Protein AF-A0A2X3EVV1-F1 (afdb_monomer)

Structure (mmCIF, N/CA/C/O backbone):
data_AF-A0A2X3EVV1-F1
#
_entry.id   AF-A0A2X3EVV1-F1
#
loop_
_atom_site.group_PDB
_atom_site.id
_atom_site.type_symbol
_atom_site.label_atom_id
_atom_site.label_alt_id
_atom_site.label_comp_id
_atom_site.label_asym_id
_atom_site.label_entity_id
_atom_site.label_seq_id
_atom_site.pdbx_PDB_ins_code
_atom_site.Cartn_x
_atom_site.Cartn_y
_atom_site.Cartn_z
_atom_site.occupancy
_atom_site.B_iso_or_equiv
_atom_site.auth_seq_id
_atom_site.auth_comp_id
_atom_site.auth_asym_id
_atom_site.auth_atom_id
_atom_site.pdbx_PDB_model_num
ATOM 1 N N . MET A 1 1 ? -23.909 -9.929 5.131 1.00 55.84 1 MET A N 1
ATOM 2 C CA . MET A 1 1 ? -22.689 -10.089 4.311 1.00 55.84 1 MET A CA 1
ATOM 3 C C . MET A 1 1 ? -21.508 -9.988 5.260 1.00 55.84 1 MET A C 1
ATOM 5 O O . MET A 1 1 ? -21.532 -9.084 6.081 1.00 55.84 1 MET A O 1
ATOM 9 N N . SER A 1 2 ? -20.551 -10.918 5.232 1.00 76.94 2 SER A N 1
ATOM 10 C CA . SER A 1 2 ? -19.323 -10.754 6.027 1.00 76.94 2 SER A CA 1
ATOM 11 C C . SER A 1 2 ? -18.488 -9.641 5.401 1.00 76.94 2 SER A C 1
ATOM 13 O O . SER A 1 2 ? -18.312 -9.660 4.182 1.00 76.94 2 SER A O 1
ATOM 15 N N . SER A 1 3 ? -18.002 -8.701 6.212 1.00 81.44 3 SER A N 1
ATOM 16 C CA . SER A 1 3 ? -17.072 -7.661 5.758 1.00 81.44 3 SER A CA 1
ATOM 17 C C . SER A 1 3 ? -15.809 -8.301 5.171 1.00 81.44 3 SER A C 1
ATOM 19 O O . SER A 1 3 ? -15.387 -9.372 5.628 1.00 81.44 3 SER A O 1
ATOM 21 N N . LYS A 1 4 ? -15.229 -7.681 4.136 1.00 92.69 4 LYS A N 1
ATOM 22 C CA . LYS A 1 4 ? -13.943 -8.090 3.553 1.00 92.69 4 LYS A CA 1
ATOM 23 C C . LYS A 1 4 ? -13.002 -6.901 3.538 1.00 92.69 4 LYS A C 1
ATOM 25 O O . LYS A 1 4 ? -12.902 -6.194 2.535 1.00 92.69 4 LYS A O 1
ATOM 30 N N . LEU A 1 5 ? -12.310 -6.694 4.652 1.00 95.19 5 LEU A N 1
ATOM 31 C CA . LEU A 1 5 ? -11.382 -5.581 4.765 1.00 95.19 5 LEU A CA 1
ATOM 32 C C . LEU A 1 5 ? -10.111 -5.855 3.963 1.00 95.19 5 LEU A C 1
ATOM 34 O O . LEU A 1 5 ? -9.511 -6.932 4.051 1.00 95.19 5 LEU A O 1
ATOM 38 N N . VAL A 1 6 ? -9.712 -4.859 3.181 1.00 95.62 6 VAL A N 1
ATOM 39 C CA . VAL A 1 6 ? -8.523 -4.880 2.333 1.00 95.62 6 VAL A CA 1
ATOM 40 C C . VAL A 1 6 ? -7.672 -3.663 2.660 1.00 95.62 6 VAL A C 1
ATOM 42 O O . VAL A 1 6 ? -8.147 -2.528 2.596 1.00 95.62 6 VAL A O 1
ATOM 45 N N . LEU A 1 7 ? -6.397 -3.900 2.972 1.00 95.19 7 LEU A N 1
ATOM 46 C CA . LEU A 1 7 ? -5.402 -2.838 3.075 1.00 95.19 7 LEU A CA 1
ATOM 47 C C . LEU A 1 7 ? -4.930 -2.478 1.665 1.00 95.19 7 LEU A C 1
ATOM 49 O O . LEU A 1 7 ? -4.355 -3.304 0.964 1.00 95.19 7 LEU A O 1
ATOM 53 N N . VAL A 1 8 ? -5.155 -1.247 1.234 1.00 95.69 8 VAL A N 1
ATOM 54 C CA . VAL A 1 8 ? -4.734 -0.757 -0.079 1.00 95.69 8 VAL A CA 1
ATOM 55 C C . VAL A 1 8 ? -3.503 0.117 0.089 1.00 95.69 8 VAL A C 1
ATOM 57 O O . VAL A 1 8 ? -3.523 1.070 0.863 1.00 95.69 8 VAL A O 1
ATOM 60 N N . LEU A 1 9 ? -2.443 -0.188 -0.657 1.00 95.12 9 LEU A N 1
ATOM 61 C CA . LEU A 1 9 ? -1.161 0.503 -0.625 1.00 95.12 9 LEU A CA 1
ATOM 62 C C . LEU A 1 9 ? -0.836 1.112 -1.991 1.00 95.12 9 LEU A C 1
ATOM 64 O O . LEU A 1 9 ? -0.898 0.462 -3.038 1.00 95.12 9 LEU A O 1
ATOM 68 N N . ASN A 1 10 ? -0.418 2.372 -1.977 1.00 94.31 10 ASN A N 1
ATOM 69 C CA . ASN A 1 10 ? 0.083 3.087 -3.144 1.00 94.31 10 ASN A CA 1
ATOM 70 C C . ASN A 1 10 ? 1.415 3.741 -2.777 1.00 94.31 10 ASN A C 1
ATOM 72 O O . ASN A 1 10 ? 1.461 4.786 -2.126 1.00 94.31 10 ASN A O 1
ATOM 76 N N . CYS A 1 11 ? 2.494 3.071 -3.172 1.00 91.06 11 CYS A N 1
ATOM 77 C CA . CYS A 1 11 ? 3.857 3.434 -2.807 1.00 91.06 11 CYS A CA 1
ATOM 78 C C . CYS A 1 11 ? 4.498 4.246 -3.933 1.00 91.06 11 CYS A C 1
ATOM 80 O O . CYS A 1 11 ? 4.724 3.719 -5.020 1.00 91.06 11 CYS A O 1
ATOM 82 N N . GLY A 1 12 ? 4.783 5.519 -3.673 1.00 89.25 12 GLY A N 1
ATOM 83 C CA . GLY A 1 12 ? 5.640 6.356 -4.512 1.00 89.25 12 GLY A CA 1
ATOM 84 C C . GLY A 1 12 ? 7.095 6.303 -4.045 1.00 89.25 12 GLY A C 1
ATOM 85 O O . GLY A 1 12 ? 7.408 5.648 -3.055 1.00 89.25 12 GLY A O 1
ATOM 86 N N . SER A 1 13 ? 7.991 7.016 -4.726 1.00 87.25 13 SER A N 1
ATOM 87 C CA . SER A 1 13 ? 9.412 7.079 -4.349 1.00 87.25 13 SER A CA 1
ATOM 88 C C . SER A 1 13 ? 9.648 7.742 -2.986 1.00 87.25 13 SER A C 1
ATOM 90 O O . SER A 1 13 ? 10.518 7.307 -2.244 1.00 87.25 13 SER A O 1
ATOM 92 N N . SER A 1 14 ? 8.852 8.757 -2.636 1.00 92.44 14 SER A N 1
ATOM 93 C CA . SER A 1 14 ? 8.999 9.544 -1.401 1.00 92.44 14 SER A CA 1
ATOM 94 C C . SER A 1 14 ? 7.760 9.542 -0.496 1.00 92.44 14 SER A C 1
ATOM 96 O O . SER A 1 14 ? 7.663 10.341 0.439 1.00 92.44 14 SER A O 1
ATOM 98 N N . SER A 1 15 ? 6.779 8.687 -0.798 1.00 94.88 15 SER A N 1
ATOM 99 C CA . SER A 1 15 ? 5.521 8.615 -0.053 1.00 94.88 15 SER A CA 1
ATOM 100 C C . SER A 1 15 ? 4.862 7.240 -0.122 1.00 94.88 15 SER A C 1
ATOM 102 O O . SER A 1 15 ? 5.119 6.442 -1.027 1.00 94.88 15 SER A O 1
ATOM 104 N N . LEU A 1 16 ? 3.962 6.984 0.823 1.00 95.69 16 LEU A N 1
ATOM 105 C CA . LEU A 1 16 ? 3.099 5.813 0.877 1.00 95.69 16 LEU A CA 1
ATOM 106 C C . LEU A 1 16 ? 1.692 6.267 1.272 1.00 95.69 16 LEU A C 1
ATOM 108 O O . LEU A 1 16 ? 1.459 6.708 2.396 1.00 95.69 16 LEU A O 1
ATOM 112 N N . LYS A 1 17 ? 0.746 6.159 0.339 1.00 97.25 17 LYS A N 1
ATOM 113 C CA . LYS A 1 17 ? -0.686 6.311 0.626 1.00 97.25 17 LYS A CA 1
ATOM 114 C C . LYS A 1 17 ? -1.257 4.956 1.012 1.00 97.25 17 LYS A C 1
ATOM 116 O O . LYS A 1 17 ? -0.956 3.963 0.347 1.00 97.25 17 LYS A O 1
ATOM 121 N N . PHE A 1 18 ? -2.086 4.932 2.045 1.00 97.25 18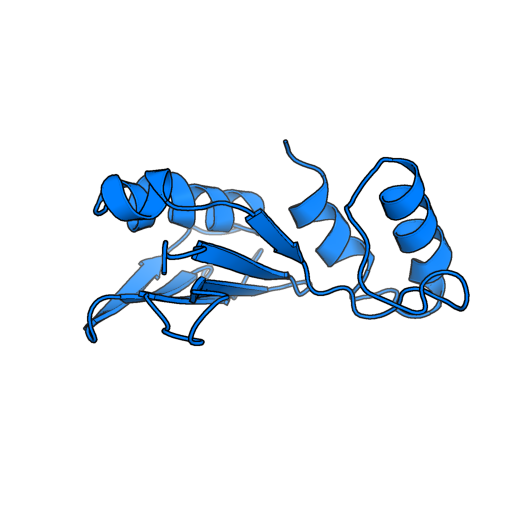 PHE A N 1
ATOM 122 C CA . PHE A 1 18 ? -2.703 3.709 2.543 1.00 97.25 18 PHE A CA 1
ATOM 123 C C . PHE A 1 18 ? -4.164 3.930 2.919 1.00 97.25 18 PHE A C 1
ATOM 125 O O . PHE A 1 18 ? -4.549 5.032 3.310 1.00 97.25 18 PHE A O 1
ATOM 132 N N . ALA A 1 19 ? -4.968 2.877 2.808 1.00 97.12 19 ALA A N 1
ATOM 133 C CA . ALA A 1 19 ? -6.338 2.859 3.303 1.00 97.12 19 ALA A CA 1
ATOM 134 C C . ALA A 1 19 ? -6.783 1.439 3.669 1.00 97.12 19 ALA A C 1
ATOM 136 O O . ALA A 1 19 ? -6.279 0.478 3.096 1.00 97.12 19 ALA A O 1
ATOM 137 N N . ILE A 1 20 ? -7.743 1.309 4.584 1.00 96.44 20 ILE A N 1
ATOM 138 C CA . ILE A 1 20 ? -8.470 0.059 4.835 1.00 96.44 20 ILE A CA 1
ATOM 139 C C . ILE A 1 20 ? -9.903 0.268 4.383 1.00 96.44 2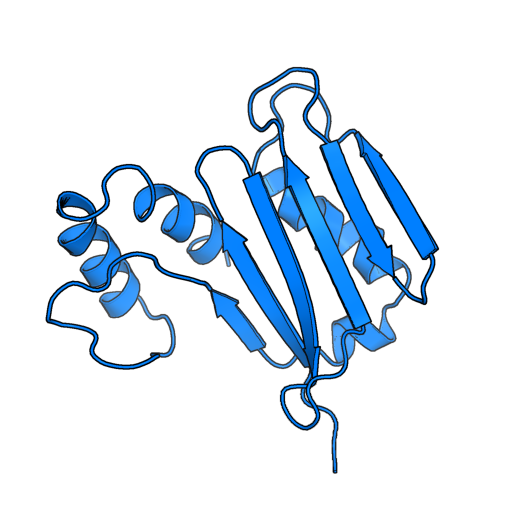0 ILE A C 1
ATOM 141 O O . ILE A 1 20 ? -10.605 1.126 4.923 1.00 96.44 20 ILE A O 1
ATOM 145 N N . LEU A 1 21 ? -10.301 -0.516 3.387 1.00 95.75 21 LEU A N 1
ATOM 146 C CA . LEU A 1 21 ? -11.613 -0.448 2.762 1.00 95.75 21 LEU A CA 1
ATOM 147 C C . LEU A 1 21 ? -12.323 -1.792 2.905 1.00 95.75 21 LEU A C 1
ATOM 149 O O . LEU A 1 21 ? -11.681 -2.836 2.774 1.00 95.75 21 LEU A O 1
ATOM 153 N N . ASP A 1 22 ? -13.636 -1.779 3.104 1.00 95.69 22 ASP A N 1
ATOM 154 C CA . ASP A 1 22 ? -14.448 -2.978 2.911 1.00 95.69 22 ASP A CA 1
ATOM 155 C C . ASP A 1 22 ? -14.751 -3.155 1.419 1.00 95.69 22 ASP A C 1
ATOM 157 O O . ASP A 1 22 ? -15.438 -2.348 0.792 1.00 95.69 22 ASP A O 1
ATOM 161 N N . ALA A 1 23 ? -14.240 -4.235 0.834 1.00 94.19 23 ALA A N 1
ATOM 162 C CA . ALA A 1 23 ? -14.421 -4.537 -0.580 1.00 94.19 23 ALA A CA 1
ATOM 163 C C . ALA A 1 23 ? -15.878 -4.867 -0.964 1.00 94.19 23 ALA A C 1
ATOM 165 O O . ALA A 1 23 ? -16.185 -4.942 -2.154 1.00 94.19 23 ALA A O 1
ATOM 166 N N . VAL A 1 24 ? -16.771 -5.098 0.007 1.00 94.69 24 VAL A N 1
ATOM 167 C CA . VAL A 1 24 ? -18.184 -5.418 -0.244 1.00 94.69 24 VAL A CA 1
ATOM 168 C C . VAL 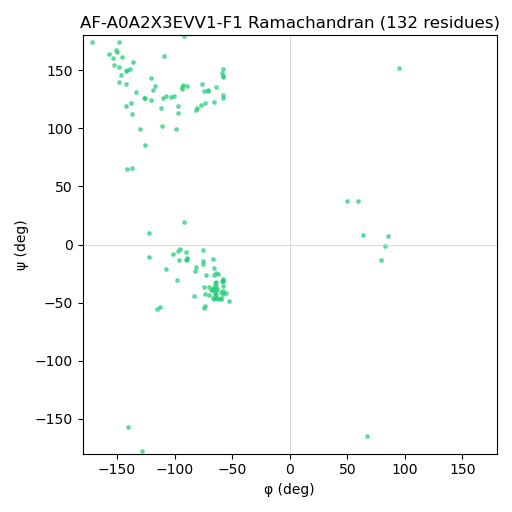A 1 24 ? -19.023 -4.161 -0.464 1.00 94.69 24 VAL A C 1
ATOM 170 O O . VAL A 1 24 ? -19.861 -4.150 -1.364 1.00 94.69 24 VAL A O 1
ATOM 173 N N . ASN A 1 25 ? -18.832 -3.123 0.353 1.00 94.56 25 ASN A N 1
ATOM 174 C CA . ASN A 1 25 ? -19.673 -1.921 0.343 1.00 94.56 25 ASN A CA 1
ATOM 175 C C . ASN A 1 25 ? -18.900 -0.611 0.085 1.00 94.56 25 ASN A C 1
ATOM 177 O O . ASN A 1 25 ? -19.530 0.403 -0.204 1.00 94.56 25 ASN A O 1
ATOM 181 N N . GLY A 1 26 ? -17.565 -0.639 0.118 1.00 92.94 26 GLY A N 1
ATOM 182 C CA . GLY A 1 26 ? -16.699 0.517 -0.112 1.00 92.94 26 GLY A CA 1
ATOM 183 C C . GLY A 1 26 ? -16.430 1.382 1.122 1.00 92.94 26 GLY A C 1
ATOM 184 O O . GLY A 1 26 ? -15.830 2.446 0.967 1.00 92.94 26 GLY A O 1
ATOM 185 N N . ASP A 1 27 ? -16.849 0.961 2.319 1.00 94.81 27 ASP A N 1
ATOM 186 C CA . ASP A 1 27 ? -16.654 1.738 3.545 1.00 94.81 27 ASP A CA 1
ATOM 187 C C . ASP A 1 27 ? -15.164 1.910 3.875 1.00 94.81 27 ASP A C 1
ATOM 189 O O . ASP A 1 27 ? -14.380 0.960 3.815 1.00 94.81 27 ASP A O 1
ATOM 193 N N . GLU A 1 28 ? -14.777 3.130 4.255 1.00 95.38 28 GLU A N 1
ATOM 194 C CA . GLU A 1 28 ? -13.412 3.478 4.656 1.00 95.38 28 GLU A CA 1
ATOM 195 C C . GLU A 1 28 ? -13.268 3.457 6.181 1.00 95.38 28 GLU A C 1
ATOM 197 O O . GLU A 1 28 ? -13.892 4.247 6.890 1.00 95.38 28 GLU A O 1
ATOM 202 N N . TYR A 1 29 ? -12.387 2.589 6.679 1.00 94.94 29 TYR A N 1
ATOM 203 C CA . TYR A 1 29 ? -12.090 2.442 8.109 1.00 94.94 29 TYR A CA 1
ATOM 204 C C . TYR A 1 29 ? -10.826 3.199 8.525 1.00 94.94 29 TYR A C 1
ATOM 206 O O . TYR A 1 29 ? -10.705 3.664 9.658 1.00 94.94 29 TYR A O 1
ATOM 214 N N . LEU A 1 30 ? -9.878 3.322 7.598 1.00 96.50 30 LEU A N 1
ATOM 215 C CA . LEU A 1 30 ? -8.611 4.015 7.787 1.00 96.50 30 LEU A CA 1
ATOM 216 C C . LEU A 1 30 ? -8.190 4.619 6.452 1.00 96.50 30 LEU A C 1
ATOM 218 O O . LEU A 1 30 ? -8.275 3.949 5.427 1.00 96.50 30 LEU A O 1
ATOM 222 N N . SER A 1 31 ? -7.658 5.835 6.468 1.00 97.62 31 SER A N 1
ATOM 223 C CA . SER A 1 31 ? -6.924 6.401 5.335 1.00 97.62 31 SER A CA 1
ATOM 224 C C . SER A 1 31 ? -5.748 7.235 5.815 1.00 97.62 31 SER A C 1
ATOM 226 O O . SER A 1 31 ? -5.780 7.816 6.899 1.00 97.62 31 SER A O 1
ATOM 228 N N . GLY A 1 32 ? -4.678 7.297 5.029 1.00 98.00 32 GLY A N 1
ATOM 229 C CA . GLY A 1 32 ? -3.502 8.059 5.414 1.00 98.00 32 GLY A CA 1
ATOM 230 C C . GLY A 1 32 ? -2.435 8.200 4.338 1.00 98.00 32 GLY A C 1
ATOM 231 O O . GLY A 1 32 ? -2.514 7.650 3.236 1.00 98.00 32 GLY A O 1
ATOM 232 N N . LEU A 1 33 ? -1.435 9.003 4.684 1.00 98.38 33 LEU A N 1
ATOM 233 C CA . LEU A 1 33 ? -0.289 9.349 3.864 1.00 98.38 33 LEU A CA 1
ATOM 234 C C . LEU A 1 33 ? 0.950 9.433 4.754 1.00 98.38 33 LEU A C 1
ATOM 236 O O . LEU A 1 33 ? 1.022 10.273 5.650 1.00 98.38 33 LEU A O 1
ATOM 240 N N . ALA A 1 34 ? 1.933 8.593 4.462 1.00 97.94 34 ALA A N 1
ATOM 241 C CA . ALA A 1 34 ? 3.307 8.791 4.886 1.00 97.94 34 ALA A CA 1
ATOM 242 C C . ALA A 1 34 ? 4.072 9.517 3.772 1.00 97.94 34 ALA A C 1
ATOM 244 O O . ALA A 1 34 ? 3.922 9.179 2.595 1.00 97.94 34 ALA A O 1
ATOM 245 N N . GLU A 1 35 ? 4.848 10.537 4.114 1.00 97.75 35 GLU A N 1
ATOM 246 C CA . GLU A 1 35 ? 5.513 11.415 3.147 1.00 97.75 35 GLU A CA 1
ATOM 247 C C . GLU A 1 35 ? 6.848 11.944 3.680 1.00 97.75 35 GLU A C 1
ATOM 249 O O . GLU A 1 35 ? 7.201 11.723 4.839 1.00 97.75 35 GLU A O 1
ATOM 254 N N . CYS A 1 36 ? 7.583 12.650 2.814 1.00 96.88 36 CYS A N 1
ATOM 255 C CA . CYS A 1 36 ? 8.922 13.171 3.101 1.00 96.88 36 CYS A CA 1
ATOM 256 C C . CYS A 1 36 ? 9.928 12.062 3.452 1.00 96.88 36 CYS A C 1
ATOM 258 O O . CYS A 1 36 ? 10.793 12.249 4.302 1.00 96.88 36 CYS A O 1
ATOM 260 N N . PHE A 1 37 ? 9.832 10.904 2.789 1.00 94.94 37 PHE A N 1
ATOM 261 C CA . PHE A 1 37 ? 10.798 9.827 3.004 1.00 94.94 37 PHE A CA 1
ATOM 262 C C . PHE A 1 37 ? 12.227 10.255 2.686 1.00 94.94 37 PHE A C 1
ATOM 264 O O . PHE A 1 37 ? 12.461 11.050 1.775 1.00 94.94 37 PHE A O 1
ATOM 271 N N . HIS A 1 38 ? 13.169 9.681 3.435 1.00 95.06 38 HIS A N 1
ATOM 272 C CA . HIS A 1 38 ? 14.602 9.983 3.387 1.00 95.06 38 HIS A CA 1
ATOM 273 C C . HIS A 1 38 ? 14.977 11.418 3.794 1.00 95.06 38 HIS A C 1
ATOM 275 O O . HIS A 1 38 ? 16.141 11.796 3.672 1.00 95.06 38 HIS A O 1
ATOM 281 N N . LEU A 1 39 ? 14.023 12.205 4.300 1.00 95.94 39 LEU A N 1
ATOM 282 C CA . LEU A 1 39 ? 14.244 13.563 4.787 1.00 95.94 39 LEU A CA 1
ATOM 283 C C . LEU A 1 39 ? 14.127 13.626 6.320 1.00 95.94 39 LEU A C 1
ATOM 285 O O . LEU A 1 39 ? 13.570 12.709 6.935 1.00 95.94 39 LEU A O 1
ATOM 289 N N . PRO A 1 40 ? 14.649 14.688 6.960 1.00 96.75 40 PRO A N 1
ATOM 290 C CA . PRO A 1 40 ? 14.452 14.925 8.390 1.00 96.75 40 PRO A CA 1
ATOM 291 C C . PRO A 1 40 ? 12.975 15.021 8.797 1.00 96.75 40 PRO A C 1
ATOM 293 O O . PRO A 1 40 ? 12.617 14.603 9.892 1.00 96.75 40 PRO A O 1
ATOM 296 N N . GLU A 1 41 ? 12.114 15.519 7.908 1.00 96.94 41 GLU A N 1
ATOM 297 C CA . GLU A 1 41 ? 10.695 15.798 8.160 1.00 96.94 41 GLU A CA 1
ATOM 298 C C . GLU A 1 41 ? 9.764 14.621 7.815 1.00 96.94 41 GLU A C 1
ATOM 300 O O . GLU A 1 41 ? 8.563 14.819 7.577 1.00 96.94 41 GLU A O 1
ATOM 305 N N . ALA A 1 42 ? 10.312 13.403 7.725 1.00 98.06 42 ALA A N 1
ATOM 306 C CA . ALA A 1 42 ? 9.544 12.200 7.431 1.00 98.06 42 ALA A CA 1
ATOM 307 C C . ALA A 1 42 ? 8.439 11.997 8.476 1.00 98.06 42 ALA A C 1
ATOM 309 O O . ALA A 1 42 ? 8.679 11.957 9.687 1.00 98.06 42 ALA A O 1
ATOM 310 N N . ARG A 1 43 ? 7.203 11.862 7.999 1.00 98.19 43 ARG A N 1
ATOM 311 C CA . ARG A 1 43 ? 6.004 11.877 8.845 1.00 98.19 43 ARG A CA 1
ATOM 312 C C . ARG A 1 43 ? 4.893 11.024 8.265 1.00 98.19 43 ARG A C 1
ATOM 314 O O . ARG A 1 43 ? 4.902 10.682 7.081 1.00 98.19 43 ARG A O 1
ATOM 321 N N . ILE A 1 44 ? 3.901 10.743 9.096 1.00 98.56 44 ILE A N 1
ATOM 322 C CA . ILE A 1 44 ? 2.694 10.017 8.728 1.00 98.56 44 ILE A CA 1
ATOM 323 C C . ILE A 1 44 ? 1.460 10.738 9.260 1.00 98.56 44 ILE A C 1
ATOM 325 O O . ILE A 1 44 ? 1.389 11.113 10.426 1.00 98.56 44 ILE A O 1
ATOM 329 N N . LYS A 1 45 ? 0.477 10.927 8.383 1.00 98.44 45 LYS A N 1
ATOM 330 C CA . LYS A 1 45 ? -0.841 11.485 8.689 1.00 98.44 45 LYS A CA 1
ATOM 331 C C . LYS A 1 45 ? -1.890 10.429 8.409 1.00 98.44 45 LYS A C 1
ATOM 333 O O . LYS A 1 45 ? -1.835 9.781 7.364 1.00 98.44 45 LYS A O 1
ATOM 338 N N . TRP A 1 46 ? -2.865 10.276 9.292 1.00 98.19 46 TRP A N 1
ATOM 339 C CA . TRP A 1 46 ? -3.961 9.338 9.076 1.00 98.19 46 TRP A CA 1
ATOM 340 C C . TRP A 1 46 ? -5.275 9.847 9.651 1.00 98.19 46 TRP A C 1
ATOM 342 O O . TRP A 1 46 ? -5.318 10.765 10.471 1.00 98.19 46 TRP A O 1
ATOM 352 N N . LYS A 1 47 ? -6.366 9.259 9.175 1.00 97.25 47 LYS A N 1
ATOM 353 C CA . LYS A 1 47 ? -7.721 9.474 9.650 1.00 97.25 47 LYS A CA 1
ATOM 354 C C . LYS A 1 47 ? -8.329 8.123 10.002 1.00 97.25 47 LYS A C 1
ATOM 356 O O . LYS A 1 47 ? -8.363 7.229 9.162 1.00 97.25 47 LYS A O 1
ATOM 361 N N . MET A 1 48 ? -8.827 8.004 11.225 1.00 93.75 48 MET A N 1
ATOM 362 C CA . MET A 1 48 ? -9.508 6.814 11.732 1.00 93.75 48 MET A CA 1
ATOM 363 C C . MET A 1 48 ? -10.667 7.264 12.622 1.00 93.75 48 MET A C 1
ATOM 365 O O . MET A 1 48 ? -10.531 8.249 13.349 1.00 93.75 48 MET A O 1
ATOM 369 N N . ASP A 1 49 ? -11.827 6.614 12.508 1.00 89.38 49 ASP A N 1
ATOM 370 C CA . ASP A 1 49 ? -13.055 6.981 13.238 1.00 89.38 49 ASP A CA 1
ATOM 371 C C . ASP A 1 49 ? -13.418 8.479 13.129 1.00 89.38 49 ASP A C 1
ATOM 373 O O . ASP A 1 49 ? -13.830 9.132 14.087 1.00 89.38 49 ASP A O 1
ATOM 377 N N . GLY A 1 50 ? -13.190 9.076 11.955 1.00 89.38 50 GLY A N 1
ATOM 378 C CA . GLY A 1 50 ? -13.456 10.498 11.710 1.00 89.38 50 GLY A CA 1
ATOM 379 C C . GLY A 1 50 ? -12.394 11.471 12.240 1.00 89.38 50 GLY A C 1
ATOM 380 O O . GLY A 1 50 ? -12.380 12.62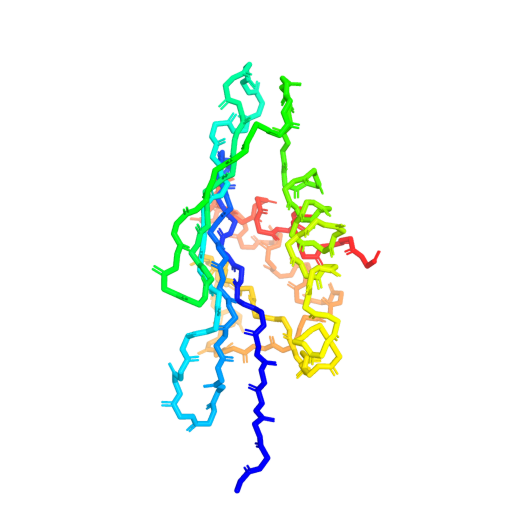4 11.805 1.00 89.38 50 GLY A O 1
ATOM 381 N N . SER A 1 51 ? -11.469 11.020 13.089 1.00 93.69 51 SER A N 1
ATOM 382 C CA . SER A 1 51 ? -10.429 11.853 13.703 1.00 93.69 51 SER A CA 1
ATOM 383 C C . SER A 1 51 ? -9.134 11.824 12.899 1.00 93.69 51 SER A C 1
ATOM 385 O O . SER A 1 51 ? -8.694 10.763 12.464 1.00 93.69 51 SER A O 1
ATOM 387 N N . LYS A 1 52 ? -8.515 12.994 12.702 1.00 97.25 52 LYS A N 1
ATOM 388 C CA . LYS A 1 52 ? -7.209 13.125 12.041 1.00 97.25 52 LYS A CA 1
ATOM 389 C C . LYS A 1 52 ? -6.090 13.106 13.075 1.00 97.25 52 LYS A C 1
ATOM 391 O O . LYS A 1 52 ? -6.197 13.767 14.105 1.00 97.25 52 LYS A O 1
ATOM 396 N N . GLN A 1 53 ? -5.021 12.390 12.766 1.00 97.62 53 GLN A N 1
ATOM 397 C CA . GLN A 1 53 ? -3.827 12.254 13.589 1.00 97.62 53 GLN A CA 1
ATOM 398 C C . GLN A 1 53 ? -2.573 12.382 12.715 1.00 97.62 53 GLN A C 1
ATOM 400 O O . GLN A 1 53 ? -2.618 12.190 11.495 1.00 97.62 53 GLN A O 1
ATOM 405 N N . GLU A 1 54 ? -1.461 12.743 13.345 1.00 97.81 54 GLU A N 1
ATOM 406 C CA . GLU A 1 54 ? -0.159 12.917 12.709 1.00 97.81 54 GLU A CA 1
ATOM 407 C C . GLU A 1 54 ? 0.950 12.514 13.682 1.00 97.81 54 GLU A C 1
ATOM 409 O O . GLU A 1 54 ? 0.819 12.711 14.890 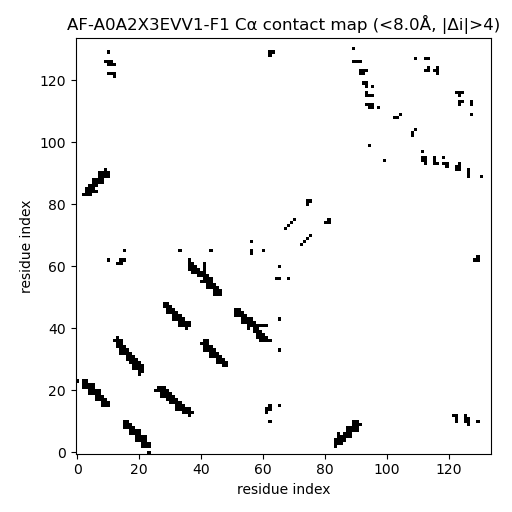1.00 97.81 54 GLU A O 1
ATOM 414 N N . ALA A 1 55 ? 2.030 11.950 13.149 1.00 97.88 55 ALA A N 1
ATOM 415 C CA . ALA A 1 55 ? 3.233 11.621 13.896 1.00 97.88 55 ALA A CA 1
ATOM 416 C C . ALA A 1 55 ? 4.474 11.736 13.005 1.00 97.88 55 ALA A C 1
ATOM 418 O O . ALA A 1 55 ? 4.413 11.532 11.789 1.00 97.88 55 ALA A O 1
ATOM 419 N N . GLU A 1 56 ? 5.613 12.020 13.624 1.00 97.81 56 GLU A N 1
ATOM 420 C CA . GLU A 1 56 ? 6.914 11.920 12.969 1.00 97.81 56 GLU A CA 1
ATOM 421 C C . GLU A 1 56 ? 7.330 10.447 12.866 1.00 97.81 56 GLU A C 1
ATOM 423 O O . GLU A 1 56 ? 7.156 9.672 13.807 1.00 97.81 56 GLU A O 1
ATOM 428 N N . LEU A 1 57 ? 7.885 10.056 11.716 1.00 96.62 57 LEU A N 1
ATOM 429 C CA . LEU A 1 57 ? 8.461 8.720 11.514 1.00 96.62 57 LEU A CA 1
ATOM 430 C C . LEU A 1 57 ? 9.950 8.669 11.895 1.00 96.62 57 LEU A C 1
ATOM 432 O O . LEU A 1 57 ? 10.514 7.583 12.011 1.00 96.62 57 LEU A O 1
ATOM 436 N N . GLY A 1 58 ? 10.567 9.835 12.101 1.00 94.06 58 GLY A N 1
ATOM 437 C CA . GLY A 1 58 ? 11.990 9.993 12.376 1.00 94.06 58 GLY A CA 1
ATOM 438 C C . GLY A 1 58 ? 12.809 10.289 11.118 1.00 94.06 58 GLY A C 1
ATOM 439 O O . GLY A 1 58 ? 12.454 9.902 10.005 1.00 94.06 58 GLY A O 1
ATOM 440 N N . ALA A 1 59 ? 13.925 10.994 11.302 1.00 95.06 59 ALA A N 1
ATOM 441 C CA . ALA A 1 59 ? 14.777 11.433 10.203 1.00 95.06 59 ALA A CA 1
ATOM 442 C C . ALA A 1 59 ? 15.284 10.250 9.361 1.00 95.06 59 ALA A C 1
ATOM 444 O O . ALA A 1 59 ? 15.845 9.289 9.886 1.00 95.06 59 ALA A O 1
ATOM 445 N N . GLY A 1 60 ? 15.109 10.342 8.040 1.00 92.00 60 GLY A N 1
ATOM 446 C CA . GLY A 1 60 ? 15.563 9.315 7.100 1.00 92.00 60 GLY A CA 1
ATOM 447 C C . GLY A 1 60 ? 14.612 8.125 6.928 1.00 92.00 60 GLY A C 1
ATOM 448 O O . GLY A 1 60 ? 14.905 7.252 6.109 1.00 92.00 60 GLY A O 1
ATOM 449 N N . ALA A 1 61 ? 13.478 8.098 7.639 1.00 95.06 61 ALA A N 1
ATOM 450 C CA . ALA A 1 61 ? 12.479 7.039 7.523 1.00 95.06 61 ALA A CA 1
ATOM 451 C C . ALA A 1 61 ? 11.944 6.883 6.088 1.00 95.06 61 ALA A C 1
ATOM 453 O O . ALA A 1 61 ? 11.885 7.843 5.311 1.00 95.06 61 ALA A O 1
ATOM 454 N N . ALA A 1 62 ? 11.537 5.661 5.744 1.00 93.69 62 ALA A N 1
ATOM 455 C CA . ALA A 1 62 ? 11.030 5.296 4.429 1.00 93.69 62 ALA A CA 1
ATOM 456 C C . ALA A 1 62 ? 9.839 4.323 4.537 1.00 93.69 62 ALA A C 1
ATOM 458 O O . ALA A 1 62 ? 9.143 4.257 5.552 1.00 93.69 62 ALA A O 1
ATOM 459 N N . HIS A 1 63 ? 9.574 3.554 3.474 1.00 91.38 63 HIS A N 1
ATOM 460 C CA . HIS A 1 63 ? 8.432 2.635 3.403 1.00 91.38 63 HIS A CA 1
ATOM 461 C C . HIS A 1 63 ? 8.419 1.588 4.518 1.00 91.38 63 HIS A C 1
ATOM 463 O O . HIS A 1 63 ? 7.341 1.231 4.982 1.00 91.38 63 HIS A O 1
ATOM 469 N N . SER A 1 64 ? 9.588 1.092 4.945 1.00 89.62 64 SER A N 1
ATOM 470 C CA . SER A 1 64 ? 9.662 0.051 5.983 1.00 89.62 64 SER A CA 1
ATOM 471 C C . SER A 1 64 ? 9.178 0.591 7.332 1.00 89.62 64 SER A C 1
ATOM 473 O O . SER A 1 64 ? 8.340 -0.030 7.980 1.00 89.62 64 SER A O 1
ATOM 475 N N . GLU A 1 65 ? 9.636 1.779 7.718 1.00 94.12 65 GLU A N 1
ATOM 476 C CA . GLU A 1 65 ? 9.243 2.454 8.955 1.00 94.12 65 GLU A CA 1
ATOM 477 C C . GLU A 1 65 ? 7.776 2.893 8.902 1.00 94.12 65 GLU A C 1
ATOM 479 O O . GLU A 1 65 ? 7.052 2.730 9.882 1.00 94.12 65 GLU A O 1
ATOM 484 N N . ALA A 1 66 ? 7.304 3.373 7.745 1.00 94.75 66 ALA A N 1
ATOM 485 C CA . ALA A 1 66 ? 5.901 3.731 7.549 1.00 94.75 66 ALA A CA 1
ATOM 486 C C . ALA A 1 66 ? 4.963 2.520 7.703 1.00 94.75 66 ALA A C 1
ATOM 488 O O . ALA A 1 66 ? 3.964 2.608 8.416 1.00 94.75 66 ALA A O 1
ATOM 489 N N . LEU A 1 67 ? 5.285 1.376 7.083 1.00 91.62 67 LEU A N 1
ATOM 490 C CA . LEU A 1 67 ? 4.512 0.137 7.240 1.00 91.62 67 LEU A CA 1
ATOM 491 C C . LEU A 1 67 ? 4.555 -0.374 8.682 1.00 91.62 67 LEU A C 1
ATOM 493 O O . LEU A 1 67 ? 3.522 -0.749 9.234 1.00 91.62 67 LEU A O 1
ATOM 497 N N . ASN A 1 68 ? 5.731 -0.328 9.312 1.00 91.75 68 ASN A N 1
ATOM 498 C CA . ASN A 1 68 ? 5.892 -0.688 10.714 1.00 91.75 68 ASN A CA 1
ATOM 499 C C . ASN A 1 68 ? 5.005 0.176 11.625 1.00 91.75 68 ASN A C 1
ATOM 501 O O . ASN A 1 68 ? 4.348 -0.355 12.514 1.00 91.75 68 ASN A O 1
ATOM 505 N N . PHE A 1 69 ? 4.926 1.485 11.372 1.00 95.19 69 PHE A N 1
ATOM 506 C CA . PHE A 1 69 ? 4.053 2.393 12.116 1.00 95.19 69 PHE A CA 1
ATOM 507 C C . PHE A 1 69 ? 2.566 2.067 11.906 1.00 95.19 69 PHE A C 1
ATOM 509 O O . PHE A 1 69 ? 1.788 2.062 12.860 1.00 95.19 69 PHE A O 1
ATOM 516 N N . ILE A 1 70 ? 2.158 1.747 10.674 1.00 93.25 70 ILE A N 1
ATOM 517 C CA . ILE A 1 70 ? 0.775 1.340 10.384 1.00 93.25 70 ILE A CA 1
ATOM 518 C C . ILE A 1 70 ? 0.405 0.090 11.193 1.00 93.25 70 ILE A C 1
ATOM 520 O O . ILE A 1 70 ? -0.639 0.078 11.840 1.00 93.25 70 ILE A O 1
ATOM 524 N N . VAL A 1 71 ? 1.261 -0.933 11.208 1.00 89.31 71 VAL A N 1
ATOM 525 C CA . VAL A 1 71 ? 0.978 -2.204 11.894 1.00 89.31 71 VAL A CA 1
ATOM 526 C C . VAL A 1 71 ? 1.076 -2.066 13.415 1.00 89.31 71 VAL A C 1
ATOM 528 O O . VAL A 1 71 ? 0.135 -2.399 14.132 1.00 89.31 71 VAL A O 1
ATOM 531 N N . ASN A 1 72 ? 2.197 -1.552 13.915 1.00 90.50 72 ASN A N 1
ATOM 532 C CA . ASN A 1 72 ? 2.522 -1.601 15.341 1.00 90.50 72 ASN A CA 1
ATOM 533 C C . ASN A 1 72 ? 2.016 -0.396 16.140 1.00 90.50 72 ASN A C 1
ATOM 535 O O . ASN A 1 72 ? 1.983 -0.469 17.365 1.00 90.50 72 ASN A O 1
ATOM 539 N N . THR A 1 73 ? 1.587 0.682 15.476 1.00 93.12 73 THR A N 1
ATOM 540 C CA . THR A 1 73 ? 1.042 1.868 16.153 1.00 93.12 73 THR A CA 1
ATOM 541 C C . THR A 1 73 ? -0.427 2.078 15.821 1.00 93.12 73 THR A C 1
ATOM 543 O O . THR A 1 73 ? -1.246 2.170 16.732 1.00 93.12 73 THR A O 1
ATOM 546 N N . ILE A 1 74 ? -0.788 2.166 14.537 1.00 93.12 74 ILE A N 1
ATOM 547 C CA . ILE A 1 74 ? -2.171 2.486 14.141 1.00 93.12 74 ILE A CA 1
ATOM 548 C C . ILE A 1 74 ? -3.077 1.271 14.368 1.00 93.12 74 ILE A C 1
ATOM 550 O O . ILE A 1 74 ? -4.059 1.359 15.102 1.00 93.12 74 ILE A O 1
ATOM 554 N N . LEU A 1 75 ? -2.728 0.119 13.792 1.00 90.56 75 LEU A N 1
ATOM 555 C CA . LEU A 1 75 ? -3.526 -1.105 13.896 1.00 90.56 75 LEU A CA 1
ATOM 556 C C . LEU A 1 75 ? -3.462 -1.757 15.278 1.00 90.56 75 LEU A C 1
ATOM 558 O O . LEU A 1 75 ? -4.427 -2.398 15.687 1.00 90.56 75 LEU A O 1
ATOM 562 N N . ALA A 1 76 ? -2.385 -1.545 16.036 1.00 90.69 76 ALA A N 1
ATOM 563 C CA . ALA A 1 76 ? -2.287 -2.018 17.417 1.00 90.69 76 ALA A CA 1
ATOM 564 C C . ALA A 1 76 ? -3.350 -1.399 18.349 1.00 90.69 76 ALA A C 1
ATOM 566 O O . ALA A 1 76 ? -3.730 -2.022 19.337 1.00 90.69 76 ALA A O 1
ATOM 567 N N . GLN A 1 77 ? -3.870 -0.208 18.024 1.00 89.69 77 GLN A N 1
ATOM 568 C CA . GLN A 1 77 ? -4.975 0.423 18.763 1.00 89.69 77 GLN A CA 1
ATOM 569 C C . GLN A 1 77 ? -6.344 -0.214 18.462 1.00 89.69 77 GLN A C 1
ATOM 571 O O . GLN A 1 77 ? -7.297 0.015 19.204 1.00 89.69 77 GLN A O 1
ATOM 576 N N . LYS A 1 78 ? -6.446 -0.988 17.373 1.00 90.69 78 LYS A N 1
ATOM 577 C CA . LYS A 1 78 ? -7.673 -1.605 16.845 1.00 90.69 78 LYS A CA 1
ATOM 578 C C . LYS A 1 78 ? -7.392 -3.060 16.428 1.00 90.69 78 LYS A C 1
ATOM 580 O O . LYS A 1 78 ? -7.422 -3.380 15.232 1.00 90.69 78 LYS A O 1
ATOM 585 N N . PRO A 1 79 ? -7.070 -3.961 17.374 1.00 89.50 79 PRO A N 1
ATOM 586 C CA . PRO A 1 79 ? -6.724 -5.349 17.060 1.00 89.50 79 PRO A CA 1
ATOM 587 C C . PRO A 1 79 ? -7.833 -6.086 16.291 1.00 89.50 79 PRO A C 1
ATOM 589 O O . PRO A 1 79 ? -7.543 -6.938 15.452 1.00 89.50 79 PRO A O 1
ATOM 592 N N . GLU A 1 80 ? -9.096 -5.720 16.506 1.00 90.62 80 GLU A N 1
ATOM 593 C CA . GLU A 1 80 ? -10.250 -6.229 15.768 1.00 90.62 80 GLU A CA 1
ATOM 594 C C . GLU A 1 80 ? -10.243 -5.836 14.286 1.00 90.62 80 GLU A C 1
ATOM 596 O O . GLU A 1 80 ? -10.703 -6.617 13.455 1.00 90.62 80 GLU A O 1
ATOM 601 N N . LEU A 1 81 ? -9.713 -4.656 13.943 1.00 88.62 81 LEU A N 1
ATOM 602 C CA . LEU A 1 81 ? -9.576 -4.207 12.556 1.00 88.62 81 LEU A CA 1
ATOM 603 C C . LEU A 1 81 ? -8.448 -4.975 11.864 1.00 88.62 81 LEU A C 1
ATOM 605 O O . LEU A 1 81 ? -8.617 -5.447 10.743 1.00 88.62 81 LEU A O 1
ATOM 609 N N . SER A 1 82 ? -7.325 -5.154 12.566 1.00 89.00 82 SER A N 1
ATOM 610 C CA . SER A 1 82 ? -6.182 -5.939 12.088 1.00 89.00 82 SER A CA 1
ATOM 611 C C . SER A 1 82 ? -6.568 -7.396 11.799 1.00 89.00 82 SER A C 1
ATOM 613 O O . SER A 1 82 ? -6.281 -7.913 10.722 1.00 89.00 82 SER A O 1
ATOM 615 N N . ALA A 1 83 ? -7.305 -8.038 12.712 1.00 89.81 83 ALA A N 1
ATOM 616 C CA . ALA A 1 83 ? -7.758 -9.423 12.560 1.00 89.81 83 ALA A CA 1
ATOM 617 C C . ALA A 1 83 ? -8.768 -9.633 11.413 1.00 89.81 83 ALA A C 1
ATOM 619 O O . ALA A 1 83 ? -8.944 -10.758 10.950 1.00 89.81 83 ALA A O 1
ATOM 620 N N . GLN A 1 84 ? -9.438 -8.569 10.963 1.00 91.94 84 GLN A N 1
ATOM 621 C CA . GLN A 1 84 ? -10.408 -8.608 9.864 1.00 91.94 84 GLN A CA 1
ATOM 622 C C . GLN A 1 84 ? -9.784 -8.356 8.485 1.00 91.94 84 GLN A C 1
ATOM 624 O O . GLN A 1 84 ? -10.480 -8.491 7.477 1.00 91.94 84 GLN A O 1
ATOM 629 N N . LEU A 1 85 ? -8.498 -7.996 8.407 1.00 91.69 85 LEU A N 1
ATOM 630 C CA . LEU A 1 85 ? -7.814 -7.827 7.127 1.00 91.69 85 LEU A CA 1
ATOM 631 C C . LEU A 1 85 ? -7.703 -9.171 6.402 1.00 91.69 85 LEU A C 1
ATOM 633 O O . LEU A 1 85 ? -7.134 -10.135 6.905 1.00 91.69 85 LEU A O 1
ATOM 637 N N . THR A 1 86 ? -8.238 -9.214 5.184 1.00 93.75 86 THR A N 1
ATOM 638 C CA . THR A 1 86 ? -8.292 -10.429 4.357 1.00 93.75 86 THR A CA 1
ATOM 639 C C . THR A 1 86 ? -7.321 -10.403 3.180 1.00 93.75 86 THR A C 1
ATOM 641 O O . THR A 1 86 ? -6.976 -11.458 2.651 1.00 93.75 86 THR A O 1
ATOM 644 N N . ALA A 1 87 ? -6.880 -9.216 2.757 1.00 93.12 87 ALA A N 1
ATOM 645 C CA . ALA A 1 87 ? -5.946 -9.045 1.651 1.00 93.12 87 ALA A CA 1
ATOM 646 C C . ALA A 1 87 ? -5.197 -7.707 1.733 1.00 93.12 87 ALA A C 1
ATOM 648 O O . ALA A 1 87 ? -5.631 -6.769 2.409 1.00 93.12 87 ALA A O 1
ATOM 649 N N . ILE A 1 88 ? -4.104 -7.616 0.971 1.00 93.12 88 ILE A N 1
ATOM 650 C CA . ILE A 1 88 ? -3.387 -6.370 0.702 1.00 93.12 88 ILE A CA 1
ATOM 651 C C . ILE A 1 88 ? -3.381 -6.129 -0.811 1.00 93.12 88 ILE A C 1
ATOM 653 O O . ILE A 1 88 ? -2.956 -6.984 -1.587 1.00 93.12 88 ILE A O 1
ATOM 657 N N . GLY A 1 89 ? -3.875 -4.970 -1.236 1.00 94.12 89 GLY A N 1
ATOM 658 C CA . GLY A 1 89 ? -3.865 -4.527 -2.626 1.00 94.12 89 GLY A CA 1
ATOM 659 C C . GLY A 1 89 ? -2.734 -3.536 -2.877 1.00 94.12 89 GLY A C 1
ATOM 660 O O . GLY A 1 89 ? -2.641 -2.522 -2.192 1.00 94.12 89 GLY A O 1
ATOM 661 N N . HIS A 1 90 ? -1.904 -3.787 -3.889 1.00 93.81 90 HIS A N 1
ATOM 662 C CA . HIS A 1 90 ? -0.808 -2.895 -4.272 1.00 93.81 90 HIS A CA 1
ATOM 663 C C . HIS A 1 90 ? -1.116 -2.223 -5.609 1.00 93.81 90 HIS A C 1
ATOM 665 O O . HIS A 1 90 ? -1.382 -2.893 -6.608 1.00 93.81 90 HIS A O 1
ATOM 671 N N . ARG A 1 91 ? -1.050 -0.889 -5.658 1.00 93.81 91 ARG A N 1
ATOM 672 C CA . ARG A 1 91 ? -1.121 -0.161 -6.930 1.00 93.81 91 ARG A CA 1
ATOM 673 C C . ARG A 1 91 ? 0.219 -0.260 -7.655 1.00 93.81 91 ARG A C 1
ATOM 675 O O . ARG A 1 91 ? 1.218 0.250 -7.157 1.00 93.81 91 ARG A O 1
ATOM 682 N N . ILE A 1 92 ? 0.200 -0.834 -8.855 1.00 93.56 92 ILE A N 1
ATOM 683 C CA . ILE A 1 92 ? 1.340 -0.877 -9.776 1.00 93.56 92 ILE A CA 1
ATOM 684 C C . ILE A 1 92 ? 1.070 0.084 -10.936 1.00 93.56 92 ILE A C 1
ATOM 686 O O . ILE A 1 92 ? 0.006 0.020 -11.547 1.00 93.56 92 ILE A O 1
ATOM 690 N N . VAL A 1 93 ? 2.006 0.992 -11.231 1.00 93.19 93 VAL A N 1
ATOM 691 C CA . VAL A 1 93 ? 1.840 1.987 -12.305 1.00 93.19 93 VAL A CA 1
ATOM 692 C C . VAL A 1 93 ? 1.884 1.358 -13.697 1.00 93.19 93 VAL A C 1
ATOM 694 O O . VAL A 1 93 ? 1.054 1.717 -14.527 1.00 93.19 93 VAL A O 1
ATOM 697 N N . HIS A 1 94 ? 2.816 0.436 -13.965 1.00 91.75 94 HIS A N 1
ATOM 698 C CA . HIS A 1 94 ? 2.944 -0.173 -15.291 1.00 91.75 94 HIS A CA 1
ATOM 699 C C . HIS A 1 94 ? 3.188 -1.685 -15.215 1.00 91.75 94 HIS A C 1
ATOM 701 O O . HIS A 1 94 ? 4.180 -2.129 -14.639 1.00 91.75 94 HIS A O 1
ATOM 707 N N . GLY A 1 95 ? 2.298 -2.471 -15.830 1.00 91.25 95 GLY A N 1
ATOM 708 C CA . GLY A 1 95 ? 2.413 -3.932 -15.940 1.00 91.25 95 GLY A CA 1
ATOM 709 C C . GLY A 1 95 ? 3.043 -4.430 -17.249 1.00 91.25 95 GLY A C 1
ATOM 710 O O . GLY A 1 95 ? 3.237 -5.630 -17.426 1.00 91.25 95 GLY A O 1
ATOM 711 N N . GLY A 1 96 ? 3.352 -3.525 -18.182 1.00 90.62 96 GLY A N 1
ATOM 712 C CA . GLY A 1 96 ? 3.676 -3.909 -19.559 1.00 90.62 96 GLY A CA 1
ATOM 713 C C . GLY A 1 96 ? 2.452 -4.491 -20.268 1.00 90.62 96 GLY A C 1
ATOM 714 O O . GLY A 1 96 ? 1.331 -4.378 -19.781 1.00 90.62 96 GLY A O 1
ATOM 715 N N . GLU A 1 97 ? 2.666 -5.156 -21.398 1.00 91.81 97 GLU A N 1
ATOM 716 C CA . GLU A 1 97 ? 1.586 -5.853 -22.118 1.00 91.81 97 GLU A CA 1
ATOM 717 C C . GLU A 1 97 ? 1.181 -7.174 -21.442 1.00 91.81 97 GLU A C 1
ATOM 719 O O . GLU A 1 97 ? 0.133 -7.739 -21.737 1.00 91.81 97 GLU A O 1
ATOM 724 N N . LYS A 1 98 ? 2.008 -7.665 -20.508 1.00 92.75 98 LYS A N 1
ATOM 725 C CA . LYS A 1 98 ? 1.829 -8.959 -19.841 1.00 92.75 98 LYS A CA 1
ATOM 726 C C . LYS A 1 98 ? 0.635 -8.984 -18.884 1.00 92.75 98 LYS A C 1
ATOM 728 O O . LYS A 1 98 ? -0.014 -10.019 -18.760 1.00 92.75 98 LYS A O 1
ATOM 733 N N . TYR A 1 99 ? 0.363 -7.880 -18.187 1.00 94.94 99 TYR A N 1
ATOM 734 C CA . TYR A 1 99 ? -0.692 -7.812 -17.173 1.00 94.94 99 TYR A CA 1
ATOM 735 C C . TYR A 1 99 ? -1.838 -6.922 -17.648 1.00 94.94 99 TYR A C 1
ATOM 737 O O . TYR A 1 99 ? -1.759 -5.698 -17.583 1.00 94.94 99 TYR A O 1
ATOM 745 N N . THR A 1 100 ? -2.922 -7.549 -18.100 1.00 94.50 100 THR A N 1
ATOM 746 C CA . THR A 1 100 ? -4.127 -6.866 -18.605 1.00 94.50 100 THR A CA 1
ATOM 747 C C . THR A 1 100 ? -5.239 -6.743 -17.560 1.00 94.50 100 THR A C 1
ATOM 749 O O . THR A 1 100 ? -6.269 -6.125 -17.814 1.00 94.50 100 THR A O 1
ATOM 752 N N . SER A 1 101 ? -5.053 -7.340 -16.383 1.00 95.81 101 SER A N 1
ATOM 753 C CA . SER A 1 101 ? -5.975 -7.299 -15.246 1.00 95.81 101 SER A CA 1
ATOM 754 C C . SER A 1 101 ? -5.205 -7.421 -13.930 1.00 95.81 101 SER A C 1
ATOM 756 O O . SER A 1 101 ? -4.028 -7.787 -13.921 1.00 95.81 101 SER A O 1
ATOM 758 N N . SER A 1 102 ? -5.865 -7.142 -12.803 1.00 95.75 102 SER A N 1
ATOM 759 C CA . SER A 1 102 ? -5.304 -7.406 -11.473 1.00 95.75 102 SER A CA 1
ATOM 760 C C . SER A 1 102 ? -4.943 -8.886 -11.305 1.00 95.75 102 SER A C 1
ATOM 762 O O . SER A 1 102 ? -5.646 -9.763 -11.806 1.00 95.75 102 SER A O 1
ATOM 764 N N . VAL A 1 103 ? -3.852 -9.154 -10.586 1.00 96.00 103 VAL A N 1
ATOM 765 C CA . VAL A 1 103 ? -3.298 -10.496 -10.374 1.00 96.00 103 VAL A CA 1
ATOM 766 C C . VAL A 1 103 ? -2.790 -10.634 -8.938 1.00 96.00 103 VAL A C 1
ATOM 768 O O . VAL A 1 103 ? -2.390 -9.644 -8.321 1.00 96.00 103 VAL A O 1
ATOM 771 N N . VAL A 1 104 ? -2.823 -11.852 -8.396 1.00 95.94 104 VAL A N 1
ATOM 772 C CA . VAL A 1 104 ? -2.210 -12.171 -7.098 1.00 95.94 104 VAL A CA 1
ATOM 773 C C . VAL A 1 104 ? -0.692 -12.134 -7.249 1.00 95.94 104 VAL A C 1
ATOM 775 O O . VAL A 1 104 ? -0.156 -12.690 -8.203 1.00 95.94 104 VAL A O 1
ATOM 778 N N . ILE A 1 105 ? 0.001 -11.469 -6.326 1.00 93.62 105 ILE A N 1
ATOM 779 C CA . ILE A 1 105 ? 1.458 -11.329 -6.391 1.00 93.62 105 ILE A CA 1
ATOM 780 C C . ILE A 1 105 ? 2.127 -12.662 -6.036 1.00 93.62 105 ILE A C 1
ATOM 782 O O . ILE A 1 105 ? 1.971 -13.167 -4.926 1.00 93.62 105 ILE A O 1
ATOM 786 N N . ASP A 1 106 ? 2.923 -13.174 -6.970 1.00 93.19 106 ASP A N 1
ATOM 787 C CA . ASP A 1 106 ? 3.886 -14.260 -6.787 1.00 93.19 106 ASP A CA 1
ATOM 788 C C . ASP A 1 106 ? 5.277 -13.838 -7.313 1.00 93.19 106 ASP A C 1
ATOM 790 O O . ASP A 1 106 ? 5.478 -12.704 -7.772 1.00 93.19 106 ASP A O 1
ATOM 794 N N . GLU A 1 107 ? 6.261 -14.738 -7.258 1.00 92.81 107 GLU A N 1
ATOM 795 C CA . GLU A 1 107 ? 7.620 -14.482 -7.748 1.00 92.81 107 GLU A CA 1
ATOM 796 C C . GLU A 1 107 ? 7.661 -14.122 -9.249 1.00 92.81 107 GLU A C 1
ATOM 798 O O . GLU A 1 107 ? 8.499 -13.320 -9.674 1.00 92.81 107 GLU A O 1
ATOM 803 N N . SER A 1 108 ? 6.736 -14.6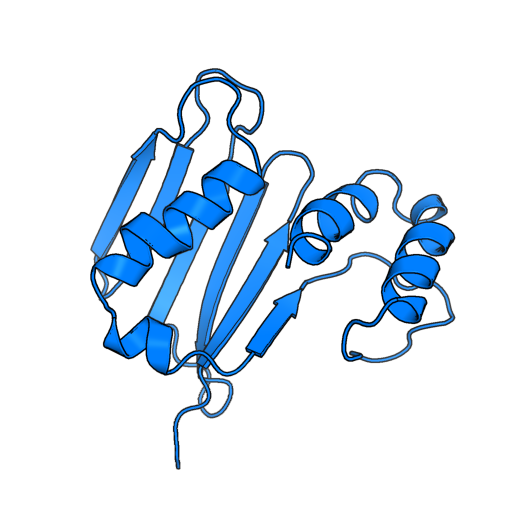50 -10.056 1.00 94.00 108 SER A N 1
ATOM 804 C CA . SER A 1 108 ? 6.640 -14.356 -11.491 1.00 94.00 108 SER A CA 1
ATOM 805 C C . SER A 1 108 ? 6.069 -12.958 -11.762 1.00 94.00 108 SER A C 1
ATOM 807 O O . SER A 1 108 ? 6.529 -12.258 -12.674 1.00 94.00 108 SER A O 1
ATOM 809 N N . VAL A 1 109 ? 5.115 -12.522 -10.934 1.00 94.50 109 VAL A N 1
ATOM 810 C CA . VAL A 1 109 ? 4.541 -11.176 -10.961 1.00 94.50 109 VAL A CA 1
ATOM 811 C C . VAL A 1 109 ? 5.602 -10.157 -10.585 1.00 94.50 109 VAL A C 1
ATOM 813 O O . VAL A 1 109 ? 5.807 -9.191 -11.322 1.00 94.50 109 VAL A O 1
ATOM 816 N N . ILE A 1 110 ? 6.349 -10.422 -9.510 1.00 92.81 110 ILE A N 1
ATOM 817 C CA . ILE A 1 110 ? 7.497 -9.613 -9.087 1.00 92.81 110 ILE A CA 1
ATOM 818 C C . ILE A 1 110 ? 8.483 -9.423 -10.242 1.00 92.81 110 ILE A C 1
ATOM 820 O O . ILE A 1 110 ? 8.896 -8.293 -10.511 1.00 92.81 110 ILE A O 1
ATOM 824 N N . GLN A 1 111 ? 8.852 -10.503 -10.936 1.00 93.12 111 GLN A N 1
ATOM 825 C CA . GLN A 1 111 ? 9.781 -10.406 -12.057 1.00 93.12 111 GLN A CA 1
ATOM 826 C C . GLN A 1 111 ? 9.192 -9.591 -13.212 1.00 93.12 111 GLN A C 1
ATOM 828 O O . GLN A 1 111 ? 9.854 -8.685 -13.706 1.00 93.12 111 GLN A O 1
ATOM 833 N N . GLY A 1 112 ? 7.926 -9.805 -13.579 1.00 93.69 112 GLY A N 1
ATOM 834 C CA . GLY A 1 112 ? 7.313 -9.008 -14.646 1.00 93.69 112 GLY A CA 1
ATOM 835 C C . GLY A 1 112 ? 7.194 -7.515 -14.310 1.00 93.69 112 GLY A C 1
ATOM 836 O O . GLY A 1 112 ? 7.329 -6.684 -15.202 1.00 93.69 112 GLY A O 1
ATOM 837 N N . ILE A 1 113 ? 7.006 -7.148 -13.036 1.00 92.62 113 ILE A N 1
ATOM 838 C CA . ILE A 1 113 ? 7.033 -5.738 -12.605 1.00 92.62 113 ILE A CA 1
ATOM 839 C C . ILE A 1 113 ? 8.446 -5.147 -12.758 1.00 92.62 113 ILE A C 1
ATOM 841 O O . ILE A 1 113 ? 8.570 -3.987 -13.164 1.00 92.62 113 ILE A O 1
ATOM 845 N N . LYS A 1 114 ? 9.503 -5.927 -12.468 1.00 91.81 114 LYS A N 1
ATOM 846 C CA . LYS A 1 114 ? 10.903 -5.528 -12.712 1.00 91.81 114 LYS A CA 1
ATOM 847 C C . LYS A 1 114 ? 11.175 -5.333 -14.200 1.00 91.81 114 LYS A C 1
ATOM 849 O O . LYS A 1 114 ? 11.742 -4.311 -14.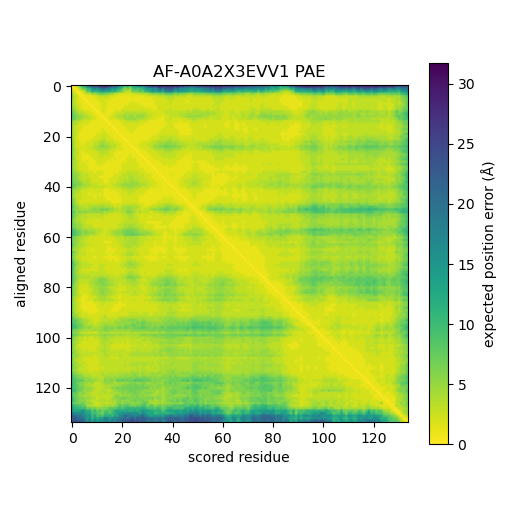571 1.00 91.81 114 LYS A O 1
ATOM 854 N N . ASP A 1 115 ? 10.729 -6.258 -15.044 1.00 93.50 115 ASP A N 1
ATOM 855 C CA . ASP A 1 115 ? 10.926 -6.179 -16.497 1.00 93.50 115 ASP A CA 1
ATOM 856 C C . ASP A 1 115 ? 10.204 -4.949 -17.083 1.00 93.50 115 ASP A C 1
ATOM 858 O O . ASP A 1 115 ? 10.744 -4.224 -17.923 1.00 93.50 115 ASP A O 1
ATOM 862 N N . ALA A 1 116 ? 9.011 -4.644 -16.561 1.00 93.56 116 ALA A N 1
ATOM 863 C CA . ALA A 1 116 ? 8.238 -3.461 -16.924 1.00 93.56 116 ALA A CA 1
ATOM 864 C C . ALA A 1 116 ? 8.775 -2.147 -16.320 1.00 93.56 116 ALA A C 1
ATOM 866 O O . ALA A 1 116 ? 8.255 -1.077 -16.643 1.00 93.56 116 ALA A O 1
ATOM 867 N N . ALA A 1 117 ? 9.803 -2.182 -15.461 1.00 91.06 117 ALA A N 1
ATOM 868 C CA . ALA A 1 117 ? 10.336 -0.978 -14.823 1.00 91.06 117 ALA A CA 1
ATOM 869 C C . ALA A 1 117 ? 10.941 0.007 -15.831 1.00 91.06 117 ALA A C 1
ATOM 871 O O . ALA A 1 117 ? 10.935 1.205 -15.572 1.00 91.06 117 ALA A O 1
ATOM 872 N N . SER A 1 118 ? 11.382 -0.463 -17.000 1.00 92.44 118 SER A N 1
ATOM 873 C CA . SER A 1 118 ? 11.828 0.394 -18.108 1.00 92.44 118 SER A CA 1
ATOM 874 C C . SER A 1 118 ? 10.750 1.383 -18.580 1.00 92.44 118 SER A C 1
ATOM 876 O O . SER A 1 118 ? 11.078 2.508 -18.950 1.00 92.44 118 SER A O 1
ATOM 878 N N . PHE A 1 119 ? 9.468 1.014 -18.492 1.00 91.56 119 PHE A N 1
ATOM 879 C CA . PHE A 1 119 ? 8.339 1.882 -18.845 1.00 91.56 119 PHE A CA 1
ATOM 880 C C . PHE A 1 119 ? 7.949 2.859 -17.724 1.00 91.56 119 PHE A C 1
ATOM 882 O O . PHE A 1 119 ? 7.347 3.897 -17.987 1.00 91.56 119 PHE A O 1
ATOM 889 N N . ALA A 1 120 ? 8.286 2.545 -16.469 1.00 89.31 120 ALA A N 1
ATOM 890 C CA . ALA A 1 120 ? 7.966 3.367 -15.300 1.00 89.31 120 ALA A CA 1
ATOM 891 C C . ALA A 1 120 ? 9.121 3.380 -14.273 1.00 89.31 120 ALA A C 1
ATOM 893 O O . ALA A 1 120 ? 8.947 2.925 -13.135 1.00 89.31 120 ALA A O 1
ATOM 894 N N . PRO A 1 121 ? 10.294 3.938 -14.637 1.00 86.81 121 PRO A N 1
ATOM 895 C CA . PRO A 1 121 ? 11.549 3.747 -13.900 1.00 86.81 121 PRO A CA 1
ATOM 896 C C . PRO A 1 121 ? 11.547 4.353 -12.497 1.00 86.81 121 PRO A C 1
ATOM 898 O O . PRO A 1 121 ? 12.237 3.861 -11.613 1.00 86.81 121 PRO A O 1
ATOM 901 N N . LEU A 1 122 ? 10.744 5.393 -12.263 1.00 84.31 122 LEU A N 1
ATOM 902 C CA . LEU A 1 122 ? 10.630 6.041 -10.952 1.00 84.31 122 LEU A CA 1
ATOM 903 C C . LEU A 1 122 ? 9.548 5.427 -10.049 1.00 84.31 122 LEU A C 1
ATOM 905 O O . LEU A 1 122 ? 9.497 5.747 -8.864 1.00 84.31 122 LEU A O 1
ATOM 909 N N . HIS A 1 123 ? 8.677 4.567 -10.587 1.00 86.00 123 HIS A N 1
ATOM 910 C CA . HIS A 1 123 ? 7.488 4.080 -9.880 1.00 86.00 123 HIS A CA 1
ATOM 911 C C . HIS A 1 123 ? 7.573 2.586 -9.564 1.00 86.00 123 HIS A C 1
ATOM 913 O O . HIS A 1 123 ? 7.466 2.197 -8.402 1.00 86.00 123 HIS A O 1
ATOM 919 N N . ASN A 1 124 ? 7.830 1.745 -10.571 1.00 85.81 124 ASN A N 1
ATOM 920 C CA . ASN A 1 124 ? 7.853 0.291 -10.394 1.00 85.81 124 ASN A CA 1
ATOM 921 C C . ASN A 1 124 ? 8.869 -0.184 -9.336 1.00 85.81 124 ASN A C 1
ATOM 923 O O . ASN A 1 124 ? 8.503 -1.048 -8.535 1.00 85.81 124 ASN A O 1
ATOM 927 N N . PRO A 1 125 ? 10.090 0.386 -9.233 1.00 85.12 125 PRO A N 1
ATOM 928 C CA . PRO A 1 125 ? 11.004 0.031 -8.147 1.00 85.12 125 PRO A CA 1
ATOM 929 C C . PRO A 1 125 ? 10.435 0.321 -6.751 1.00 85.12 125 PRO A C 1
ATOM 931 O O . PRO A 1 125 ? 10.556 -0.515 -5.857 1.00 85.12 125 PRO A O 1
ATOM 934 N N . ALA A 1 126 ? 9.753 1.456 -6.564 1.00 82.88 126 ALA A N 1
ATOM 935 C CA . ALA A 1 126 ? 9.142 1.814 -5.282 1.00 82.88 126 ALA A CA 1
ATOM 936 C C . ALA A 1 126 ? 8.000 0.858 -4.896 1.00 82.88 126 ALA A C 1
ATOM 938 O O . ALA A 1 126 ? 7.848 0.503 -3.727 1.00 82.88 126 ALA A O 1
ATOM 939 N N . HIS A 1 127 ? 7.223 0.387 -5.875 1.00 83.25 127 HIS A N 1
ATOM 940 C CA . HIS A 1 127 ? 6.172 -0.603 -5.638 1.00 83.25 127 HIS A CA 1
ATOM 941 C C . HIS A 1 127 ? 6.730 -1.943 -5.151 1.00 83.25 127 HIS A C 1
ATOM 943 O O . HIS A 1 127 ? 6.157 -2.569 -4.258 1.00 83.25 127 HIS A O 1
ATOM 949 N N . LEU A 1 128 ? 7.865 -2.374 -5.709 1.00 83.31 128 LEU A N 1
ATOM 950 C CA . LEU A 1 128 ? 8.518 -3.621 -5.323 1.00 83.31 128 LEU A CA 1
ATOM 951 C C . LEU A 1 128 ? 9.048 -3.572 -3.888 1.00 83.31 128 LEU A C 1
ATOM 953 O O . LEU A 1 128 ? 8.875 -4.544 -3.161 1.00 83.31 128 LEU A O 1
ATOM 957 N N . ILE A 1 129 ? 9.611 -2.445 -3.441 1.00 77.94 129 ILE A N 1
ATOM 958 C CA . ILE A 1 129 ? 10.109 -2.291 -2.060 1.00 77.94 129 ILE A CA 1
ATOM 959 C C . ILE A 1 129 ? 9.012 -2.610 -1.034 1.00 77.94 129 ILE A C 1
ATOM 961 O O . ILE A 1 129 ? 9.269 -3.308 -0.056 1.00 77.94 129 ILE A O 1
ATOM 965 N N . ALA A 1 130 ? 7.787 -2.149 -1.283 1.00 63.41 130 ALA A N 1
ATOM 966 C CA . ALA A 1 130 ? 6.654 -2.385 -0.394 1.00 63.41 130 ALA A CA 1
ATOM 967 C C . ALA A 1 130 ? 5.985 -3.759 -0.572 1.00 63.41 130 ALA A C 1
ATOM 969 O O . ALA A 1 130 ? 5.273 -4.198 0.322 1.00 63.41 130 ALA A O 1
ATOM 970 N N . SER A 1 131 ? 6.186 -4.428 -1.713 1.00 63.50 131 SER A N 1
ATOM 971 C CA . SER A 1 131 ? 5.543 -5.717 -2.030 1.00 63.50 131 SER A CA 1
ATOM 972 C C . SER A 1 131 ? 6.420 -6.934 -1.697 1.00 63.50 131 SER A C 1
ATOM 974 O O . SER A 1 131 ? 5.939 -8.062 -1.730 1.00 63.50 131 SER A O 1
ATOM 976 N N . LEU A 1 132 ? 7.716 -6.728 -1.427 1.00 55.62 132 LEU A N 1
ATOM 977 C CA . LEU A 1 132 ? 8.721 -7.796 -1.318 1.00 55.62 132 LEU A CA 1
ATOM 978 C C . LEU A 1 132 ? 9.114 -8.191 0.107 1.00 55.62 132 LEU A C 1
ATOM 980 O O . LEU A 1 132 ? 9.842 -9.169 0.274 1.00 55.62 132 LEU A O 1
ATOM 984 N N . LYS A 1 133 ? 8.672 -7.463 1.132 1.00 51.56 133 LYS A N 1
ATOM 985 C CA . LYS A 1 133 ? 8.942 -7.839 2.523 1.00 51.56 133 LYS A CA 1
ATOM 986 C C . LYS A 1 133 ? 7.716 -8.551 3.097 1.00 51.56 133 LYS A C 1
ATOM 988 O O . LYS A 1 133 ? 6.734 -7.893 3.423 1.00 51.56 133 LYS A O 1
ATOM 993 N N . ARG A 1 134 ? 7.788 -9.889 3.118 1.00 45.12 134 ARG A N 1
ATOM 994 C CA . ARG A 1 134 ? 6.896 -10.765 3.896 1.00 45.12 134 ARG A CA 1
ATOM 995 C C . ARG A 1 134 ? 7.155 -10.584 5.388 1.00 45.12 134 ARG A C 1
ATOM 997 O O . ARG A 1 134 ? 8.339 -10.362 5.735 1.00 45.12 134 ARG A O 1
#

Sequence (134 aa):
MSSKLVLVLNCGSSSLKFAILDAVNGDEYLSGLAECFHLPEARIKWKMDGSKQEAELGAGAAHSEALNFIVNTILAQKPELSAQLTAIGHRIVHGGEKYTSSVVIDESVIQGIKDAASFAPLHNPAHLIASLKR

Secondary structure (DSSP, 8-s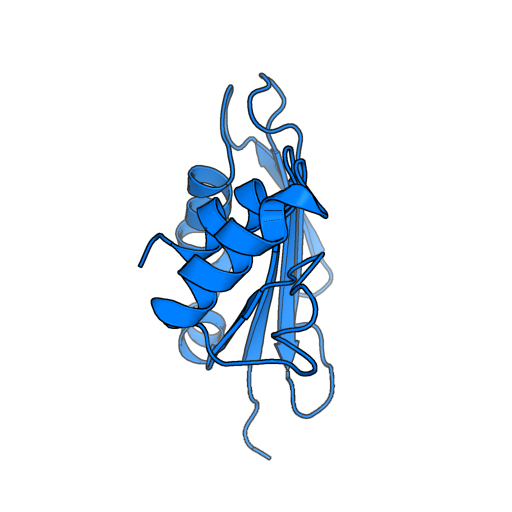tate):
----EEEEEEE-SSEEEEEEEETTT--EEEEEEEE-TTSTT-EEEEEETTEEEEEE--TT--HHHHHHHIIIIIGGG-HHHHHTEEEEEE--S--TTT-SS-----HHHHHHHHHGGGTSTTTHHHHHHHHS--

InterPro domains:
  IPR000890 Aliphatic acid kinase, short-chain [PF00871] (5-129)
  IPR000890 Aliphatic acid kinase, short-chain [PTHR21060] (1-129)
  IPR023865 Aliphatic acid kinase, short-chain, conserved site [PS01075] (6-17)
  IPR043129 ATPase, nucleotide binding domain [SSF53067] (5-129)

Foldseek 3Di:
DQWAWEWEWEFFLFKIWIWIAGPPPGDTAKTWMFGRAQAQQTKIWMAGPNDIDIDHLGHNHDLVSVVCCCVVPVCVVPVVSVVNHDYYHFDQPDQDPPDPDDDDDDPVSLVSLVVRCVVVVRGSVRSSVNVPDD

Nearest PDB structures (foldseek):
  3sk3-assembly1_A  TM=1.002E+00  e=1.050E-22  Salmonella enterica 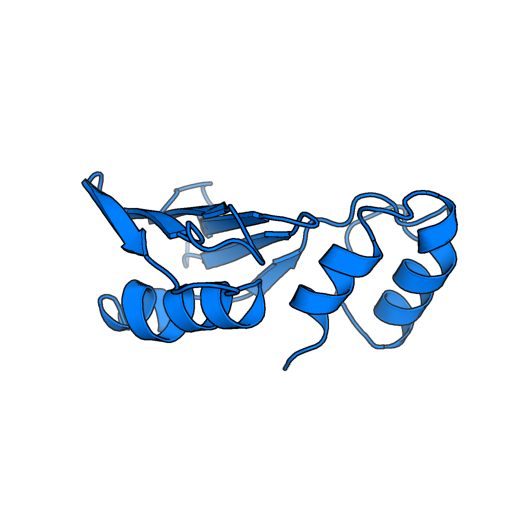subsp. enterica serovar Typhimurium
  3sk3-assembly1_B  TM=9.885E-01  e=6.435E-23  Salmonella enterica subsp. enterica serovar Typhimurium
  3slc-assembly2_D  TM=9.975E-01  e=2.475E-22  Salmonella enterica subsp. enterica serovar Typhimurium
  7fj9-assembly1_A  TM=9.267E-01  e=2.045E-12  Klebsiella pneumoniae
  2iir-assembly1_B  TM=9.057E-01  e=8.361E-12  Thermotoga maritima

Solvent-accessible surface area (backbone atoms only — not comparable to full-atom values): 7453 Å² total; per-residue (Å²): 132,84,83,41,28,30,39,37,40,41,40,45,76,44,34,37,38,38,34,31,30,26,77,81,82,64,51,74,60,33,40,37,40,31,35,47,37,65,31,73,74,8,27,37,37,37,35,44,90,90,45,78,50,74,49,76,66,43,66,49,27,43,72,69,54,49,52,47,43,45,52,70,53,60,33,58,78,36,57,72,60,56,74,47,52,73,48,75,45,74,56,74,89,47,48,55,89,82,48,89,63,92,75,84,86,47,76,67,50,54,48,45,35,58,69,21,17,82,83,30,67,70,38,36,60,32,33,45,66,74,70,68,71,130

pLDDT: mean 91.35, std 8.76, range [45.12, 98.56]

Mean predicted aligned error: 4.22 Å

Organism: Klebsiella pneumoniae (NCBI:txid573)

Radius of gyration: 15.35 Å; Cα contacts (8 Å, |Δi|>4): 240; chains: 1; bounding box: 38×30×41 Å